Protein AF-A0A4Y9J7E7-F1 (afdb_monomer)

Mean predicted aligned error: 5.14 Å

Organism: NCBI:txid1432788

Radius of gyration: 17.07 Å; Cα contacts (8 Å, |Δi|>4): 107; chains: 1; bounding box: 36×28×49 Å

Structure (mmCIF, N/CA/C/O backbone):
data_AF-A0A4Y9J7E7-F1
#
_entry.id   AF-A0A4Y9J7E7-F1
#
loop_
_atom_site.group_PDB
_atom_site.id
_atom_site.type_symbol
_atom_site.label_atom_id
_atom_site.label_alt_id
_atom_site.label_comp_id
_atom_site.label_asym_id
_atom_site.label_entity_id
_atom_site.label_seq_id
_atom_site.pdbx_PDB_ins_code
_atom_site.Cartn_x
_atom_site.Cartn_y
_atom_site.Cartn_z
_atom_site.occupancy
_atom_site.B_iso_or_equiv
_atom_site.auth_seq_id
_atom_site.auth_comp_id
_atom_site.auth_asym_id
_atom_site.auth_atom_id
_atom_site.pdbx_PDB_model_num
ATOM 1 N N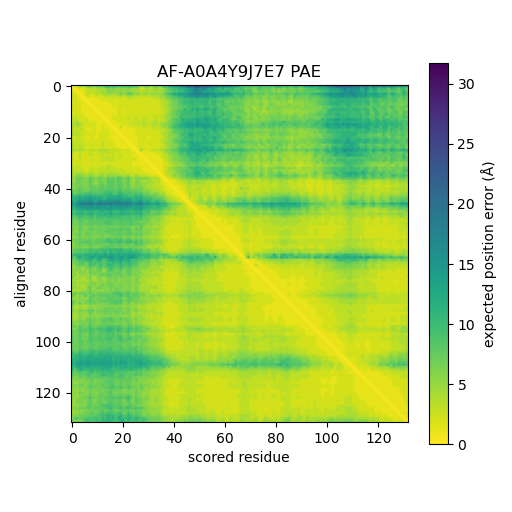 . GLY A 1 1 ? 10.521 -8.644 -10.399 1.00 70.00 1 GLY A N 1
ATOM 2 C CA . GLY A 1 1 ? 10.697 -7.641 -9.328 1.00 70.00 1 GLY A CA 1
ATOM 3 C C . GLY A 1 1 ? 11.284 -6.373 -9.910 1.00 70.00 1 GLY A C 1
ATOM 4 O O . GLY A 1 1 ? 11.766 -6.427 -11.040 1.00 70.00 1 GLY A O 1
ATOM 5 N N . TYR A 1 2 ? 11.230 -5.262 -9.172 1.00 78.94 2 TYR A N 1
ATOM 6 C CA . TYR A 1 2 ? 11.621 -3.935 -9.665 1.00 78.94 2 TYR A CA 1
ATOM 7 C C . TYR A 1 2 ? 12.998 -3.942 -10.349 1.00 78.94 2 TYR A C 1
ATOM 9 O O . TYR A 1 2 ? 13.063 -3.704 -11.552 1.00 78.94 2 TYR A O 1
ATOM 17 N N . ASP A 1 3 ? 14.072 -4.328 -9.655 1.00 79.38 3 ASP A N 1
ATOM 18 C CA . ASP A 1 3 ? 15.449 -4.236 -10.177 1.00 79.38 3 ASP A CA 1
ATOM 19 C C . ASP A 1 3 ? 15.680 -5.053 -11.455 1.00 79.38 3 ASP A C 1
ATOM 21 O O . ASP A 1 3 ? 16.172 -4.517 -12.446 1.00 79.38 3 ASP A O 1
ATOM 25 N N . GLY A 1 4 ? 15.214 -6.305 -11.491 1.00 81.69 4 GLY A N 1
ATOM 26 C CA . GLY A 1 4 ? 15.373 -7.194 -12.651 1.00 81.69 4 GLY A CA 1
ATOM 27 C C . GLY A 1 4 ? 14.501 -6.855 -13.869 1.00 81.69 4 GLY A C 1
ATOM 28 O O . GLY A 1 4 ? 14.633 -7.494 -14.909 1.00 81.69 4 GLY A O 1
ATOM 29 N N . THR A 1 5 ? 13.594 -5.877 -13.768 1.00 85.19 5 THR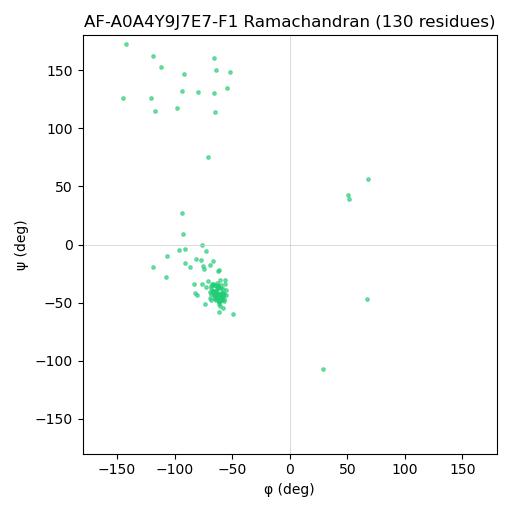 A N 1
ATOM 30 C CA . THR A 1 5 ? 12.704 -5.490 -14.874 1.00 85.19 5 THR A CA 1
ATOM 31 C C . THR A 1 5 ? 13.307 -4.333 -15.669 1.00 85.19 5 THR A C 1
ATOM 33 O O . THR A 1 5 ? 13.725 -3.332 -15.094 1.00 85.19 5 THR A O 1
ATOM 36 N N . THR A 1 6 ? 13.332 -4.419 -17.001 1.00 90.25 6 THR A N 1
ATOM 37 C CA . THR A 1 6 ? 13.789 -3.318 -17.872 1.00 90.25 6 THR A CA 1
ATOM 38 C C . THR A 1 6 ? 12.628 -2.731 -18.669 1.00 90.25 6 THR A C 1
ATOM 40 O O . THR A 1 6 ? 11.679 -3.442 -18.998 1.00 90.25 6 THR A O 1
ATOM 43 N N . LEU A 1 7 ? 12.718 -1.452 -19.057 1.00 90.69 7 LEU A N 1
ATOM 44 C CA . LEU A 1 7 ? 11.709 -0.817 -19.920 1.00 90.69 7 LEU A CA 1
ATOM 45 C C . LEU A 1 7 ? 11.517 -1.568 -21.247 1.00 90.69 7 LEU A C 1
ATOM 47 O O . LEU A 1 7 ? 10.401 -1.644 -21.753 1.00 90.69 7 LEU A O 1
ATOM 51 N N . ARG A 1 8 ? 12.586 -2.169 -21.793 1.00 91.94 8 ARG A N 1
ATOM 52 C CA . ARG A 1 8 ? 12.510 -3.009 -23.000 1.00 91.94 8 ARG A CA 1
ATOM 53 C C . ARG A 1 8 ? 11.709 -4.285 -22.760 1.00 91.94 8 ARG A C 1
ATOM 55 O O . ARG A 1 8 ? 10.890 -4.631 -23.602 1.00 91.94 8 ARG A O 1
ATOM 62 N N . ALA A 1 9 ? 11.917 -4.956 -21.625 1.00 92.69 9 ALA A N 1
ATOM 63 C CA . ALA A 1 9 ? 11.160 -6.155 -21.272 1.00 92.69 9 ALA A CA 1
ATOM 64 C C . ALA A 1 9 ? 9.666 -5.844 -21.082 1.00 92.69 9 ALA A C 1
ATOM 66 O O . ALA A 1 9 ? 8.825 -6.568 -21.609 1.00 92.69 9 ALA A O 1
ATOM 67 N N . VAL A 1 10 ? 9.335 -4.732 -20.410 1.00 91.12 10 VAL A N 1
ATOM 68 C CA . VAL A 1 10 ? 7.941 -4.266 -20.283 1.00 91.12 10 VAL A CA 1
ATOM 69 C C . VAL A 1 10 ? 7.344 -3.968 -21.657 1.00 91.12 10 VAL A C 1
ATOM 71 O O . VAL A 1 10 ? 6.258 -4.449 -21.964 1.00 91.12 10 VAL A O 1
ATOM 74 N N . ALA A 1 11 ? 8.051 -3.209 -22.500 1.00 92.94 11 ALA A N 1
ATOM 75 C CA . ALA A 1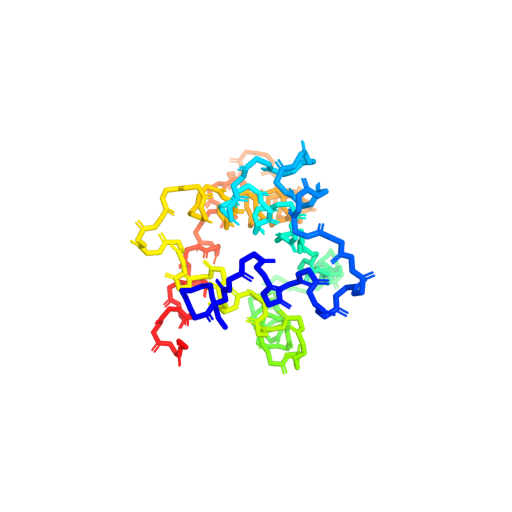 11 ? 7.574 -2.850 -23.832 1.00 92.94 11 ALA A CA 1
ATOM 76 C C . ALA A 1 11 ? 7.324 -4.092 -24.703 1.00 92.94 11 ALA A C 1
ATOM 78 O O . ALA A 1 11 ? 6.271 -4.200 -25.326 1.00 92.94 11 ALA A O 1
ATOM 79 N N . ALA A 1 12 ? 8.239 -5.066 -24.678 1.00 94.62 12 ALA A N 1
ATOM 80 C CA . ALA A 1 12 ? 8.074 -6.336 -25.376 1.00 94.62 12 ALA A CA 1
ATOM 81 C C . ALA A 1 12 ? 6.837 -7.105 -24.881 1.00 94.62 12 ALA A C 1
ATOM 83 O O . ALA A 1 12 ? 6.040 -7.567 -25.695 1.00 94.62 12 ALA A O 1
ATOM 84 N N . HIS A 1 13 ? 6.631 -7.183 -23.562 1.00 92.25 13 HIS A N 1
ATOM 85 C CA . HIS A 1 13 ? 5.464 -7.847 -22.974 1.00 92.25 13 HIS A CA 1
ATOM 86 C C . HIS A 1 13 ? 4.146 -7.145 -23.338 1.00 92.25 13 HIS A C 1
ATOM 88 O O . HIS A 1 13 ? 3.161 -7.796 -23.676 1.00 92.25 13 HIS A O 1
ATOM 94 N N . ALA A 1 14 ? 4.146 -5.811 -23.348 1.00 91.19 14 ALA A N 1
ATOM 95 C CA . ALA A 1 14 ? 3.008 -4.991 -23.753 1.00 91.19 14 ALA A CA 1
ATOM 96 C C . ALA A 1 14 ? 2.807 -4.923 -25.280 1.00 91.19 14 ALA A C 1
ATOM 98 O O . ALA A 1 14 ? 1.880 -4.258 -25.739 1.00 91.19 14 ALA A O 1
ATOM 99 N N . ARG A 1 15 ? 3.666 -5.583 -26.076 1.00 93.62 15 ARG A N 1
ATOM 100 C CA . ARG A 1 15 ? 3.704 -5.487 -27.548 1.00 93.62 15 ARG A CA 1
ATOM 101 C C . ARG A 1 15 ? 3.766 -4.032 -28.039 1.00 93.62 15 ARG A C 1
ATOM 103 O O . ARG A 1 15 ? 3.142 -3.666 -29.032 1.00 93.62 15 ARG A O 1
ATOM 110 N N . ALA A 1 16 ? 4.532 -3.205 -27.331 1.00 94.00 16 ALA A N 1
ATOM 111 C CA . ALA A 1 16 ? 4.701 -1.779 -27.576 1.00 94.00 16 ALA A CA 1
ATOM 112 C C . ALA A 1 16 ? 6.161 -1.426 -27.905 1.00 94.00 16 ALA A C 1
ATOM 114 O O . ALA A 1 16 ? 7.099 -2.164 -27.601 1.00 94.00 16 ALA A O 1
ATOM 115 N N . ASN A 1 17 ? 6.373 -0.247 -28.496 1.00 95.12 17 ASN A N 1
ATOM 116 C CA . ASN A 1 17 ? 7.713 0.300 -28.696 1.00 95.12 17 ASN A CA 1
ATOM 117 C C . ASN A 1 17 ? 8.229 0.930 -27.388 1.00 95.12 17 ASN A C 1
ATOM 119 O O . ASN A 1 17 ? 7.541 1.751 -26.780 1.00 95.12 17 ASN A O 1
ATOM 123 N N . VAL A 1 18 ? 9.461 0.605 -26.978 1.00 94.25 18 VAL A N 1
ATOM 124 C CA . VAL A 1 18 ? 10.093 1.171 -25.770 1.00 94.25 18 VAL A CA 1
ATOM 125 C C . VAL A 1 18 ? 10.149 2.705 -25.784 1.00 94.25 18 VAL A C 1
ATOM 127 O O . VAL A 1 18 ? 10.026 3.330 -24.734 1.00 94.25 18 VAL A O 1
ATOM 130 N N . ALA A 1 19 ? 10.251 3.327 -26.963 1.00 94.81 19 ALA A N 1
ATOM 131 C CA . ALA A 1 19 ? 10.214 4.778 -27.112 1.00 94.81 19 ALA A CA 1
ATOM 132 C C . ALA A 1 19 ? 8.873 5.381 -26.663 1.00 94.81 19 ALA A C 1
ATOM 134 O O . ALA A 1 19 ? 8.859 6.474 -26.105 1.00 94.81 19 ALA A O 1
ATOM 135 N N . LEU A 1 20 ? 7.751 4.669 -26.842 1.00 94.19 20 LEU A N 1
ATOM 136 C CA . LEU A 1 20 ? 6.451 5.109 -26.327 1.00 94.19 20 LEU A CA 1
ATOM 137 C C . LEU A 1 20 ? 6.416 5.036 -24.801 1.00 94.19 20 LEU A C 1
ATOM 139 O O . LEU A 1 20 ? 5.950 5.9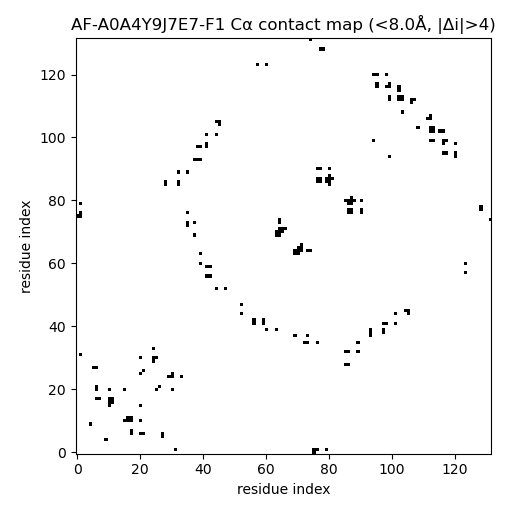73 -24.161 1.00 94.19 20 LEU A O 1
ATOM 143 N N . VAL A 1 21 ? 6.975 3.977 -24.212 1.00 91.81 21 VAL A N 1
ATOM 144 C CA . VAL A 1 21 ? 7.066 3.845 -22.751 1.00 91.81 21 VAL A CA 1
ATOM 145 C C . VAL A 1 21 ? 7.883 4.998 -22.158 1.00 91.81 21 VAL A C 1
ATOM 147 O O . VAL A 1 21 ? 7.432 5.653 -21.224 1.00 91.81 21 VAL A O 1
ATOM 150 N N . ILE A 1 22 ? 9.036 5.323 -22.749 1.00 92.25 22 ILE A N 1
ATOM 151 C CA . ILE A 1 22 ? 9.857 6.472 -22.328 1.00 92.25 22 ILE A CA 1
ATOM 152 C C . ILE A 1 22 ? 9.111 7.795 -22.550 1.00 92.25 22 ILE A C 1
ATOM 154 O O . ILE A 1 22 ? 9.162 8.682 -21.702 1.00 92.25 22 ILE A O 1
ATOM 158 N N . ARG A 1 23 ? 8.379 7.945 -23.660 1.00 92.50 23 ARG A N 1
ATOM 159 C CA . ARG A 1 23 ? 7.603 9.160 -23.945 1.00 92.50 23 ARG A CA 1
ATOM 160 C C . ARG A 1 23 ? 6.519 9.420 -22.895 1.00 92.50 23 ARG A C 1
ATOM 162 O O . ARG A 1 23 ? 6.378 10.567 -22.477 1.00 92.50 23 ARG A O 1
ATOM 169 N N . TYR A 1 24 ? 5.767 8.394 -22.494 1.00 91.44 24 TYR A N 1
ATOM 170 C CA . TYR A 1 24 ? 4.650 8.537 -21.551 1.00 91.44 24 TYR A CA 1
ATOM 171 C C . TYR A 1 24 ? 5.096 8.559 -20.090 1.00 91.44 24 TYR A C 1
ATOM 173 O O . TYR A 1 24 ? 4.600 9.375 -19.321 1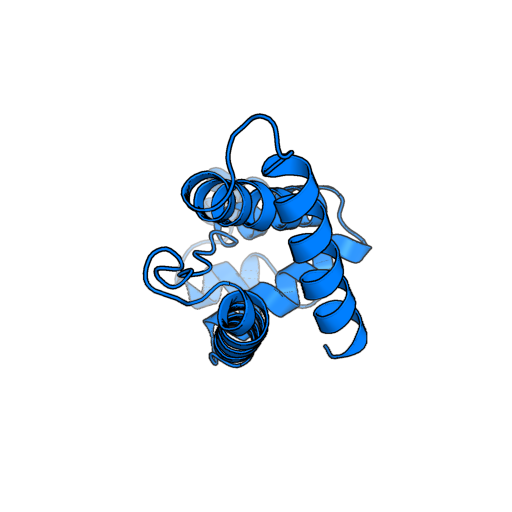.00 91.44 24 TYR A O 1
ATOM 181 N N . TYR A 1 25 ? 6.048 7.705 -19.717 1.00 89.25 25 TYR A N 1
ATOM 182 C CA . TYR A 1 25 ? 6.418 7.507 -18.316 1.00 89.25 25 TYR A CA 1
ATOM 183 C C . TYR A 1 25 ? 7.763 8.122 -17.941 1.00 89.25 25 TYR A C 1
ATOM 185 O O . TYR A 1 25 ? 8.055 8.220 -16.761 1.00 89.25 25 TYR A O 1
ATOM 193 N N . ARG A 1 26 ? 8.571 8.587 -18.904 1.00 88.19 26 ARG A N 1
ATOM 194 C CA . ARG A 1 26 ? 9.897 9.221 -18.722 1.00 88.19 26 ARG A CA 1
ATOM 195 C C . ARG A 1 26 ? 10.995 8.300 -18.184 1.00 88.19 26 ARG A C 1
ATOM 197 O O . ARG A 1 26 ? 12.079 8.288 -18.759 1.00 88.19 26 ARG A O 1
ATOM 204 N N . SER A 1 27 ? 10.729 7.520 -17.139 1.00 86.81 27 SER A N 1
ATOM 205 C CA . SER A 1 27 ? 11.689 6.609 -16.511 1.00 86.81 27 SER A CA 1
ATOM 206 C C . SER A 1 27 ? 11.043 5.293 -16.054 1.00 86.81 27 SER A C 1
ATOM 208 O O . SER A 1 27 ? 9.823 5.117 -16.112 1.00 86.81 27 SER A O 1
ATOM 210 N N . LYS A 1 28 ? 11.873 4.340 -15.613 1.00 85.75 28 LYS A N 1
ATOM 211 C CA . LYS A 1 28 ? 11.416 3.062 -15.044 1.00 85.75 28 LYS A CA 1
ATOM 212 C C . LYS A 1 28 ? 10.723 3.269 -13.699 1.00 85.75 28 LYS A C 1
ATOM 214 O O . LYS A 1 28 ? 9.727 2.605 -13.433 1.00 85.75 28 LYS A O 1
ATOM 219 N N . GLU A 1 29 ? 11.226 4.199 -12.899 1.00 83.00 29 GLU A N 1
ATOM 220 C CA . GLU A 1 29 ? 10.691 4.604 -11.599 1.00 83.00 29 GLU A CA 1
ATOM 221 C C . GLU A 1 29 ? 9.269 5.139 -11.773 1.00 83.00 29 GLU A C 1
ATOM 223 O O . GLU A 1 29 ? 8.334 4.642 -11.153 1.00 83.00 29 GLU A O 1
ATOM 228 N N . ALA A 1 30 ? 9.082 6.099 -12.681 1.00 82.75 30 ALA A N 1
ATOM 229 C CA . ALA A 1 30 ? 7.785 6.717 -12.929 1.00 82.75 30 ALA A CA 1
ATOM 230 C C . ALA A 1 30 ? 6.782 5.748 -13.579 1.00 82.75 30 ALA A C 1
ATOM 232 O O . ALA A 1 30 ? 5.604 5.755 -13.221 1.00 82.75 30 ALA A O 1
ATOM 233 N N . LEU A 1 31 ? 7.238 4.847 -14.459 1.00 87.50 31 LEU A N 1
ATOM 234 C CA . LEU A 1 31 ? 6.410 3.735 -14.936 1.00 87.50 31 LEU A CA 1
ATOM 235 C C . LEU A 1 31 ? 5.984 2.823 -13.781 1.00 87.50 31 LEU A C 1
ATOM 237 O O . LEU A 1 31 ? 4.821 2.441 -13.690 1.00 87.50 31 LEU A O 1
ATOM 241 N N . PHE A 1 32 ? 6.923 2.448 -12.915 1.00 83.69 32 PHE A N 1
ATOM 242 C CA . PHE A 1 32 ? 6.649 1.570 -11.788 1.00 83.69 32 PHE A CA 1
ATOM 243 C C . PHE A 1 32 ? 5.664 2.203 -10.812 1.00 83.69 32 PHE A C 1
ATOM 245 O O . PHE A 1 32 ? 4.734 1.528 -10.389 1.00 83.69 32 PHE A O 1
ATOM 252 N N . LEU A 1 33 ? 5.816 3.491 -10.505 1.00 80.12 33 LEU A N 1
ATOM 253 C CA . LEU A 1 33 ? 4.870 4.243 -9.686 1.00 80.12 33 LEU A CA 1
ATOM 254 C C . LEU A 1 33 ? 3.465 4.239 -10.288 1.00 80.12 33 LEU A C 1
ATOM 256 O O . LEU A 1 33 ? 2.512 3.923 -9.578 1.00 80.12 33 LEU A O 1
ATOM 260 N N . ALA A 1 34 ? 3.352 4.529 -11.588 1.00 81.31 34 ALA A N 1
ATOM 261 C CA . ALA A 1 34 ? 2.080 4.514 -12.304 1.00 81.31 34 ALA A CA 1
ATOM 262 C C . ALA A 1 34 ? 1.442 3.116 -12.326 1.00 81.31 34 ALA A C 1
ATOM 264 O O . ALA A 1 34 ? 0.228 2.982 -12.243 1.00 81.31 34 ALA A O 1
ATOM 265 N N . ALA A 1 35 ? 2.259 2.064 -12.394 1.00 82.00 35 ALA A N 1
ATOM 266 C CA 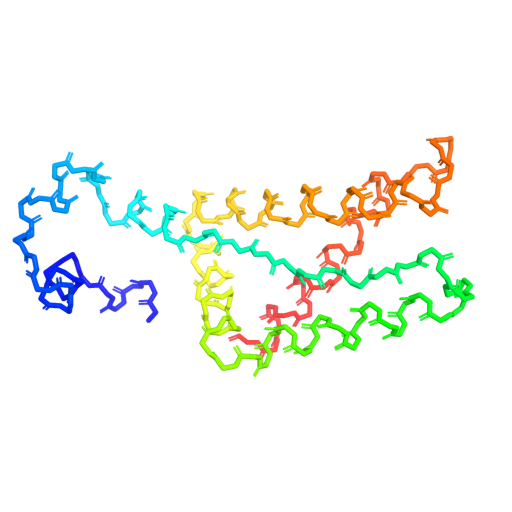. ALA A 1 35 ? 1.796 0.682 -12.326 1.00 82.00 35 ALA A CA 1
ATOM 267 C C . ALA A 1 35 ? 1.540 0.191 -10.889 1.00 82.00 35 ALA A C 1
ATOM 269 O O . ALA A 1 35 ? 0.951 -0.870 -10.710 1.00 82.00 35 ALA A O 1
ATOM 270 N N . SER A 1 36 ? 1.981 0.928 -9.864 1.00 78.88 36 SER A N 1
ATOM 271 C CA . SER A 1 36 ? 1.892 0.541 -8.448 1.00 78.88 36 SER A CA 1
ATOM 272 C C . SER A 1 36 ? 0.635 1.078 -7.766 1.00 78.88 36 SER A C 1
ATOM 274 O O . SER A 1 36 ? 0.625 1.307 -6.556 1.00 78.88 36 SER A O 1
ATOM 276 N N . GLU A 1 37 ? -0.433 1.307 -8.527 1.00 79.31 37 GLU A N 1
ATOM 277 C CA . GLU A 1 37 ? -1.759 1.461 -7.942 1.00 79.31 37 GLU A CA 1
ATOM 278 C C . GLU A 1 37 ? -2.211 0.152 -7.308 1.00 79.31 37 GLU A C 1
ATOM 280 O O . GLU A 1 37 ? -2.073 -0.923 -7.890 1.00 79.31 37 GLU A O 1
ATOM 285 N N . PHE A 1 38 ? -2.671 0.251 -6.062 1.00 87.19 38 PHE A N 1
ATOM 286 C CA . PHE A 1 38 ? -3.055 -0.904 -5.277 1.00 87.19 38 PHE A CA 1
ATOM 287 C C . PHE A 1 38 ? -4.239 -0.559 -4.389 1.00 87.19 38 PHE A C 1
ATOM 289 O O . PHE A 1 38 ? -4.178 0.400 -3.618 1.00 87.19 38 PHE A O 1
ATOM 296 N N . ASP A 1 39 ? -5.289 -1.360 -4.490 1.00 89.44 39 ASP A N 1
ATOM 297 C CA . ASP A 1 39 ? -6.431 -1.332 -3.588 1.00 89.44 39 ASP A CA 1
ATOM 298 C C . ASP A 1 39 ? -6.246 -2.436 -2.537 1.00 89.44 39 ASP A C 1
ATOM 300 O O . ASP A 1 39 ? -6.172 -3.622 -2.865 1.00 89.44 39 ASP A O 1
ATOM 304 N N . LEU A 1 40 ? -6.144 -2.044 -1.266 1.00 89.44 40 LEU A N 1
ATOM 305 C CA . LEU A 1 40 ? -6.069 -2.959 -0.129 1.00 89.44 40 LEU A CA 1
ATOM 306 C C . LEU A 1 40 ? -7.376 -3.732 0.049 1.00 89.44 40 LEU A C 1
ATOM 308 O O . LEU A 1 40 ? -7.371 -4.723 0.778 1.00 89.44 40 LEU A O 1
ATOM 312 N N . ARG A 1 41 ? -8.474 -3.308 -0.597 1.00 90.69 41 ARG A N 1
ATOM 313 C CA . ARG A 1 41 ? -9.801 -3.935 -0.533 1.00 90.69 41 ARG A CA 1
ATOM 314 C C . ARG A 1 41 ? -10.226 -4.163 0.914 1.00 90.69 41 ARG A C 1
ATOM 316 O O . ARG A 1 41 ? -10.653 -5.260 1.259 1.00 90.69 41 ARG A O 1
ATOM 323 N N . LEU A 1 42 ? -9.990 -3.168 1.777 1.00 89.75 42 LEU A N 1
ATOM 324 C CA . LEU A 1 42 ? -10.224 -3.301 3.214 1.00 89.75 42 LEU A CA 1
ATOM 325 C C . LEU A 1 42 ? -11.670 -3.761 3.460 1.00 89.75 42 LEU A C 1
ATOM 327 O O . LEU A 1 42 ? -12.584 -3.224 2.830 1.00 89.75 42 LEU A O 1
ATOM 331 N N . PRO A 1 43 ? -11.885 -4.752 4.342 1.00 87.06 43 PRO A N 1
ATOM 332 C CA . PRO A 1 43 ? -13.223 -5.227 4.642 1.00 87.06 43 PRO A CA 1
ATOM 333 C C . PRO A 1 43 ? -14.012 -4.123 5.344 1.00 87.06 43 PRO A C 1
ATOM 335 O O . PRO A 1 43 ? -13.430 -3.212 5.938 1.00 87.06 43 PRO A O 1
ATOM 338 N N . ASP A 1 44 ? -15.338 -4.229 5.328 1.00 84.25 44 ASP A N 1
ATOM 339 C CA . ASP A 1 44 ? -16.155 -3.389 6.195 1.00 84.25 44 ASP A CA 1
ATOM 340 C C . ASP A 1 44 ? -15.873 -3.746 7.661 1.00 84.25 44 ASP A C 1
ATOM 342 O O . ASP A 1 44 ? -16.130 -4.861 8.124 1.00 84.25 44 ASP A O 1
ATOM 346 N N . LEU A 1 45 ? -15.294 -2.788 8.377 1.00 81.62 45 LEU A N 1
ATOM 347 C CA . LEU A 1 45 ? -14.925 -2.928 9.776 1.00 81.62 45 LEU A CA 1
ATOM 348 C C . LEU A 1 45 ? -16.054 -2.479 10.717 1.00 81.62 45 LEU A C 1
ATOM 350 O O . LEU A 1 45 ? -16.017 -2.820 11.896 1.00 81.62 45 LEU A O 1
ATOM 354 N N . GLY A 1 46 ? -17.058 -1.742 10.226 1.00 82.00 46 GLY A N 1
ATOM 355 C CA . GLY A 1 46 ? -18.099 -1.127 11.059 1.00 82.00 46 GLY A CA 1
ATOM 356 C C . GLY A 1 46 ? -19.071 -2.123 11.695 1.00 82.00 46 GLY A C 1
ATOM 357 O O . GLY A 1 46 ? -19.755 -1.792 12.659 1.00 82.00 46 GLY A O 1
ATOM 358 N N . THR A 1 47 ? -19.118 -3.352 11.181 1.00 79.69 47 THR A N 1
ATOM 359 C CA . THR A 1 47 ? -20.014 -4.421 11.654 1.00 79.69 47 THR A CA 1
ATOM 360 C C . THR A 1 47 ? -19.361 -5.382 12.650 1.00 79.69 47 THR A C 1
ATOM 362 O O . THR A 1 47 ? -20.032 -6.273 13.170 1.00 79.69 47 THR A O 1
ATOM 365 N N . ALA A 1 48 ? -18.059 -5.241 12.913 1.00 82.81 48 ALA A N 1
ATOM 366 C CA . ALA A 1 48 ? -17.313 -6.139 13.788 1.00 82.81 48 ALA A CA 1
ATOM 367 C C . ALA A 1 48 ? -17.297 -5.648 15.244 1.00 82.81 48 ALA A C 1
ATOM 369 O O . ALA A 1 48 ? -17.219 -4.447 15.511 1.00 82.81 48 ALA A O 1
ATOM 370 N N . ALA A 1 49 ? -17.292 -6.586 16.195 1.00 87.94 49 ALA A N 1
ATOM 371 C CA . ALA A 1 49 ? -16.998 -6.268 17.588 1.00 87.94 49 ALA A CA 1
ATOM 372 C C . ALA A 1 49 ? -15.548 -5.764 17.733 1.00 87.94 49 ALA A C 1
ATOM 374 O O . ALA A 1 49 ? -14.660 -6.132 16.959 1.00 87.94 49 ALA A O 1
ATOM 375 N N . ARG A 1 50 ? -15.293 -4.895 18.722 1.00 86.38 50 ARG A N 1
ATOM 376 C CA . ARG A 1 50 ? -14.002 -4.191 18.865 1.00 86.38 50 ARG A CA 1
ATOM 377 C C . ARG A 1 50 ? -12.812 -5.143 19.031 1.00 86.38 50 ARG A C 1
ATOM 379 O O . ARG A 1 50 ? -11.720 -4.843 18.556 1.00 86.38 50 ARG A O 1
ATOM 386 N N . ASP A 1 51 ? -13.023 -6.265 19.702 1.00 89.75 51 ASP A N 1
ATOM 387 C CA . ASP A 1 51 ? -12.056 -7.339 19.933 1.00 89.75 51 ASP A CA 1
ATOM 388 C C . ASP A 1 51 ? -11.797 -8.210 18.690 1.00 89.75 51 ASP A C 1
ATOM 390 O O . ASP A 1 51 ? -10.723 -8.799 18.567 1.00 89.75 51 ASP A O 1
ATOM 394 N N . GLU A 1 52 ? -12.708 -8.220 17.715 1.00 90.75 52 GLU A N 1
ATOM 395 C CA . GLU A 1 52 ? -12.536 -8.932 16.442 1.00 90.75 52 GLU A CA 1
ATOM 396 C C . GLU A 1 52 ? -11.793 -8.117 15.373 1.00 90.75 52 GLU A C 1
ATOM 398 O O . GLU A 1 52 ? -11.268 -8.690 14.414 1.00 90.75 52 GLU A O 1
ATOM 403 N N . LEU A 1 53 ? -11.725 -6.788 15.516 1.00 90.50 53 LEU A N 1
ATOM 404 C CA . LEU A 1 53 ? -11.149 -5.892 14.504 1.00 90.50 53 LEU A CA 1
ATOM 405 C C . LEU A 1 53 ? -9.695 -6.234 14.162 1.00 90.50 53 LEU A C 1
ATOM 407 O O . LEU A 1 53 ? -9.336 -6.308 12.988 1.00 90.50 53 LEU A O 1
ATOM 411 N N . GLY A 1 54 ? -8.863 -6.454 15.183 1.00 90.19 54 GLY A N 1
ATOM 412 C CA . GLY A 1 54 ? -7.446 -6.781 15.010 1.00 90.19 54 GLY A CA 1
ATOM 413 C C . GLY A 1 54 ? -7.241 -8.086 14.231 1.00 90.19 54 GLY A C 1
ATOM 414 O O . GLY A 1 54 ? -6.621 -8.053 13.165 1.00 90.19 54 GLY A O 1
ATOM 415 N N . PRO A 1 55 ? -7.787 -9.222 14.710 1.00 92.12 55 PRO A N 1
ATOM 416 C CA . PRO A 1 55 ? -7.720 -10.498 14.000 1.00 92.12 55 PRO A CA 1
ATOM 417 C C . PRO A 1 55 ? -8.273 -10.442 12.570 1.00 92.12 55 PRO A C 1
ATOM 419 O O . PRO A 1 55 ? -7.629 -10.959 11.657 1.00 92.12 55 PRO A O 1
ATOM 422 N N . ARG A 1 56 ? -9.417 -9.777 12.342 1.00 92.44 56 ARG A N 1
ATOM 423 C CA . ARG A 1 56 ? -9.999 -9.627 10.995 1.00 92.44 56 ARG A CA 1
ATOM 424 C C . ARG A 1 56 ? -9.082 -8.851 10.058 1.00 92.44 56 ARG A C 1
ATOM 426 O O . ARG A 1 56 ? -8.852 -9.284 8.930 1.00 92.44 56 ARG A O 1
ATOM 433 N N . LEU A 1 57 ? -8.536 -7.728 10.522 1.00 91.00 57 LEU A N 1
ATOM 434 C CA . LEU A 1 57 ? -7.647 -6.901 9.714 1.00 91.00 57 LEU A CA 1
ATOM 435 C C . LEU A 1 57 ? -6.335 -7.628 9.389 1.00 91.00 57 LEU A C 1
ATOM 437 O O . LEU A 1 57 ? -5.862 -7.557 8.256 1.00 91.00 57 LEU A O 1
ATOM 441 N N . ALA A 1 58 ? -5.777 -8.366 10.352 1.00 91.50 58 ALA A N 1
ATOM 442 C CA . ALA A 1 58 ? -4.582 -9.177 10.143 1.00 91.50 58 ALA A CA 1
ATOM 443 C C . ALA A 1 58 ? -4.828 -10.320 9.144 1.00 91.50 58 ALA A C 1
ATOM 445 O O . ALA A 1 58 ? -4.042 -10.504 8.216 1.00 91.50 58 ALA A O 1
ATOM 446 N N . ALA A 1 59 ? -5.935 -11.056 9.283 1.00 92.06 59 ALA A N 1
ATOM 447 C CA . ALA A 1 59 ? -6.298 -12.123 8.351 1.00 92.06 59 ALA A CA 1
ATOM 448 C C . ALA A 1 59 ? -6.498 -11.589 6.923 1.00 92.06 59 ALA A C 1
ATOM 450 O O . ALA A 1 59 ? -5.971 -12.159 5.967 1.00 92.06 59 ALA A O 1
ATOM 451 N N . HIS A 1 60 ? -7.196 -10.457 6.783 1.00 92.50 60 HIS A N 1
ATOM 452 C CA . HIS A 1 60 ? -7.383 -9.789 5.495 1.00 92.50 60 HIS A CA 1
ATOM 453 C C . HIS A 1 60 ? -6.054 -9.369 4.866 1.00 92.50 60 HIS A C 1
ATOM 455 O O . HIS A 1 60 ? -5.806 -9.608 3.687 1.00 92.50 60 HIS A O 1
ATOM 461 N N . PHE A 1 61 ? -5.166 -8.783 5.662 1.00 90.81 61 PHE A N 1
ATOM 462 C CA . PHE A 1 61 ? -3.838 -8.393 5.209 1.00 90.81 61 PHE A CA 1
ATOM 463 C C . PHE A 1 61 ? -3.031 -9.568 4.665 1.00 90.81 61 PHE A C 1
ATOM 465 O O . PHE A 1 61 ? -2.430 -9.450 3.597 1.00 90.81 61 PHE A O 1
ATOM 472 N N . PHE A 1 62 ? -3.047 -10.709 5.357 1.00 89.75 62 PHE A N 1
ATOM 473 C CA . PHE A 1 62 ? -2.386 -11.915 4.864 1.00 89.75 62 PHE A CA 1
ATOM 474 C C . PHE A 1 62 ? -2.991 -12.401 3.558 1.00 89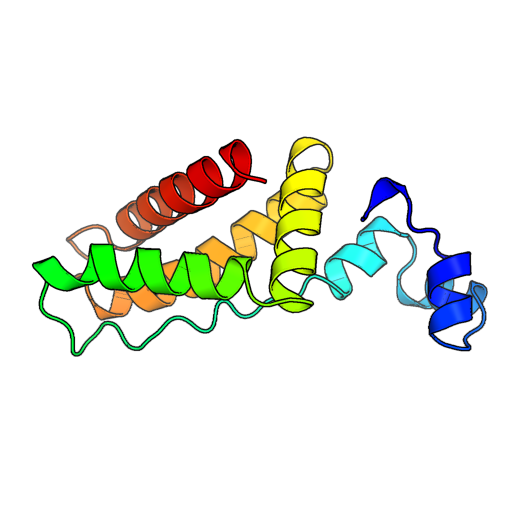.75 62 PHE A C 1
ATOM 476 O O . PHE A 1 62 ? -2.242 -12.666 2.621 1.00 89.75 62 PHE A O 1
ATOM 483 N N . ALA A 1 63 ? -4.320 -12.416 3.452 1.00 91.81 63 ALA A N 1
ATOM 484 C CA . ALA A 1 63 ? -4.993 -12.787 2.215 1.00 91.81 63 ALA A CA 1
ATOM 485 C C . ALA A 1 63 ? -4.579 -11.880 1.043 1.00 91.81 63 ALA A C 1
ATOM 487 O O . ALA A 1 63 ? -4.287 -12.374 -0.041 1.00 91.81 63 ALA A O 1
ATOM 488 N N . VAL A 1 64 ? -4.475 -10.564 1.260 1.00 90.62 64 VAL A N 1
ATOM 489 C CA . VAL A 1 64 ? -4.011 -9.608 0.240 1.00 90.62 64 VAL A CA 1
ATOM 490 C C . VAL A 1 64 ? -2.556 -9.864 -0.166 1.00 90.62 64 VAL A C 1
ATOM 492 O O . VAL A 1 64 ? -2.228 -9.797 -1.350 1.00 90.62 64 VAL A O 1
ATOM 495 N N . TRP A 1 65 ? -1.677 -10.168 0.791 1.00 89.38 65 TRP A N 1
ATOM 496 C CA . TRP A 1 65 ? -0.263 -10.450 0.516 1.00 89.38 65 TRP A CA 1
ATOM 497 C C . TRP A 1 65 ? -0.032 -11.787 -0.189 1.00 89.38 65 TRP A C 1
ATOM 499 O O . TRP A 1 65 ? 0.917 -11.921 -0.963 1.00 89.38 65 TRP A O 1
ATOM 509 N N . GLU A 1 66 ? -0.887 -12.769 0.075 1.00 88.12 66 GLU A N 1
ATOM 510 C CA . GLU A 1 66 ? -0.816 -14.112 -0.503 1.00 88.12 66 GLU A CA 1
ATOM 511 C C . GLU A 1 66 ? -1.635 -14.237 -1.804 1.00 88.12 66 GLU A C 1
ATOM 513 O O . GLU A 1 66 ? -1.549 -15.257 -2.491 1.00 88.12 66 GLU A O 1
ATOM 518 N N . ASP A 1 67 ? -2.353 -13.178 -2.209 1.00 85.75 67 ASP A N 1
ATOM 519 C CA . ASP A 1 67 ? -3.127 -13.097 -3.455 1.00 85.75 67 ASP A CA 1
ATOM 520 C C . ASP A 1 67 ? -2.222 -13.008 -4.694 1.00 85.75 67 ASP A C 1
ATOM 522 O O . ASP A 1 67 ? -2.035 -11.947 -5.295 1.00 85.75 67 ASP A O 1
ATOM 526 N N . GLY A 1 68 ? -1.623 -14.144 -5.060 1.00 83.94 68 GLY A N 1
ATOM 527 C CA . GLY A 1 68 ? -0.953 -14.420 -6.328 1.00 83.94 68 GLY A CA 1
ATOM 528 C C . GLY A 1 68 ? -0.335 -13.187 -7.017 1.00 83.94 68 GLY A C 1
ATOM 529 O O . GLY A 1 68 ? 0.729 -12.728 -6.595 1.00 83.94 68 GLY A O 1
ATOM 530 N N . PRO A 1 69 ? -0.914 -12.673 -8.123 1.00 80.69 69 PRO A N 1
ATOM 531 C CA . PRO A 1 69 ? -0.377 -11.506 -8.828 1.00 80.69 69 PRO A CA 1
ATOM 532 C C . PRO A 1 69 ? -0.351 -10.207 -8.008 1.00 80.69 69 PRO A C 1
ATOM 534 O O . PRO A 1 69 ? 0.660 -9.504 -8.048 1.00 80.69 69 PRO A O 1
ATOM 537 N N . ALA A 1 70 ? -1.420 -9.899 -7.269 1.00 81.06 70 ALA A N 1
ATOM 538 C CA . ALA A 1 70 ? -1.561 -8.655 -6.512 1.00 81.06 70 ALA A CA 1
ATOM 539 C C . ALA A 1 70 ? -0.580 -8.610 -5.327 1.00 81.06 70 ALA A C 1
ATOM 541 O O . ALA A 1 70 ? 0.191 -7.660 -5.181 1.00 81.06 70 ALA A O 1
ATOM 542 N N . GLY A 1 71 ? -0.507 -9.689 -4.549 1.00 86.88 71 GLY A N 1
ATOM 543 C CA . GLY A 1 71 ? 0.448 -9.834 -3.454 1.00 86.88 71 GLY A CA 1
ATOM 544 C C . GLY A 1 71 ? 1.899 -9.694 -3.920 1.00 86.88 71 GLY A C 1
ATOM 545 O O . GLY A 1 71 ? 2.687 -8.956 -3.324 1.00 86.88 71 GLY A O 1
ATOM 546 N N . ARG A 1 72 ? 2.256 -10.297 -5.066 1.00 86.88 72 ARG A N 1
ATOM 547 C CA . ARG A 1 72 ? 3.600 -10.141 -5.661 1.00 86.88 72 ARG A CA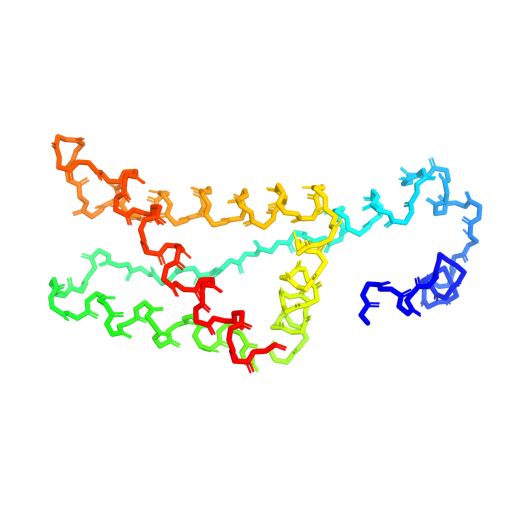 1
ATOM 548 C C . ARG A 1 72 ? 3.932 -8.695 -6.027 1.00 86.88 72 ARG A C 1
ATOM 550 O O . ARG A 1 72 ? 5.087 -8.291 -5.877 1.00 86.88 72 ARG A O 1
ATOM 557 N N . GLN A 1 73 ? 2.961 -7.924 -6.513 1.00 85.88 73 GLN A N 1
ATOM 558 C CA . GLN A 1 73 ? 3.151 -6.502 -6.805 1.00 85.88 73 GLN A CA 1
ATOM 559 C C . GLN A 1 73 ? 3.446 -5.723 -5.520 1.00 85.88 73 GLN A C 1
ATOM 561 O O . GLN A 1 73 ? 4.413 -4.960 -5.476 1.00 85.88 73 GLN A O 1
ATOM 566 N N . LEU A 1 74 ? 2.676 -5.974 -4.462 1.00 88.81 74 LEU A N 1
ATOM 567 C CA . LEU A 1 74 ? 2.825 -5.291 -3.182 1.00 88.81 74 LEU A CA 1
ATOM 568 C C . LEU A 1 74 ? 4.150 -5.633 -2.485 1.00 88.81 74 LEU A C 1
ATOM 570 O O . LEU A 1 74 ? 4.842 -4.735 -2.009 1.00 88.81 74 LEU A O 1
ATOM 574 N N . VAL A 1 75 ? 4.576 -6.901 -2.527 1.00 89.44 75 VAL A N 1
ATOM 575 C CA . VAL A 1 75 ? 5.910 -7.332 -2.067 1.00 89.44 75 VAL A CA 1
ATOM 576 C C . VAL A 1 75 ? 7.017 -6.659 -2.880 1.00 89.44 75 VAL A C 1
ATOM 578 O O . VAL A 1 75 ? 8.012 -6.193 -2.325 1.00 89.44 75 VAL A O 1
ATOM 581 N N . SER A 1 76 ? 6.858 -6.561 -4.204 1.00 88.38 76 SER A N 1
ATOM 582 C CA . SER A 1 76 ? 7.859 -5.896 -5.041 1.00 88.38 76 SER A CA 1
ATOM 583 C C . SER A 1 76 ? 7.956 -4.394 -4.744 1.00 88.38 76 SER A C 1
ATOM 585 O O . SER A 1 76 ? 9.059 -3.851 -4.803 1.00 88.38 76 SER A O 1
ATOM 587 N N . LEU A 1 77 ? 6.841 -3.737 -4.410 1.00 90.19 77 LEU A N 1
ATOM 588 C CA . LEU A 1 77 ? 6.816 -2.346 -3.950 1.00 90.19 77 LEU A CA 1
ATOM 589 C C . LEU A 1 77 ? 7.454 -2.188 -2.569 1.00 90.19 77 LEU A C 1
ATOM 591 O O . LEU A 1 77 ? 8.251 -1.271 -2.382 1.00 90.19 77 LEU A O 1
ATOM 595 N N . LEU A 1 78 ? 7.175 -3.101 -1.635 1.00 91.06 78 LEU A N 1
ATOM 596 C CA . LEU A 1 78 ? 7.765 -3.095 -0.295 1.00 91.06 78 LEU A CA 1
ATOM 597 C C . LEU A 1 78 ? 9.294 -3.179 -0.349 1.00 91.06 78 LEU A C 1
ATOM 599 O O . LEU A 1 78 ? 9.982 -2.399 0.304 1.00 91.06 78 LEU A O 1
ATOM 603 N N . ARG A 1 79 ? 9.836 -4.076 -1.181 1.00 89.38 79 ARG A N 1
ATOM 604 C CA . ARG A 1 79 ? 11.289 -4.202 -1.365 1.00 89.38 79 ARG A CA 1
ATOM 605 C C . ARG A 1 79 ? 11.895 -2.961 -2.019 1.00 89.38 79 ARG A C 1
ATOM 607 O O . ARG A 1 79 ? 12.936 -2.488 -1.574 1.00 89.38 79 ARG A O 1
ATOM 614 N N . ALA A 1 80 ? 11.235 -2.396 -3.032 1.00 89.25 80 ALA A N 1
ATOM 615 C CA . ALA A 1 80 ? 11.699 -1.166 -3.675 1.00 89.25 80 ALA A CA 1
ATOM 616 C C . ALA A 1 80 ? 11.702 0.030 -2.706 1.00 89.25 80 ALA A C 1
ATOM 618 O O . ALA A 1 80 ? 12.619 0.846 -2.751 1.00 89.25 80 ALA A O 1
ATOM 619 N N . ALA A 1 81 ? 10.730 0.109 -1.790 1.00 91.12 81 ALA A N 1
ATOM 620 C CA . ALA A 1 81 ? 10.632 1.166 -0.781 1.00 91.12 81 ALA A CA 1
ATOM 621 C C . ALA A 1 81 ? 11.830 1.222 0.188 1.00 91.12 81 ALA A C 1
ATOM 623 O O . ALA A 1 81 ? 12.097 2.272 0.776 1.00 91.12 81 ALA A O 1
ATOM 624 N N . ALA A 1 82 ? 12.581 0.128 0.346 1.00 90.25 82 ALA A N 1
ATOM 625 C CA . ALA A 1 82 ? 13.782 0.120 1.179 1.00 90.25 82 ALA A CA 1
ATOM 626 C C . ALA A 1 82 ? 14.907 0.995 0.597 1.00 90.25 82 ALA A C 1
ATOM 628 O O . ALA A 1 82 ? 15.656 1.622 1.344 1.00 90.25 82 ALA A O 1
ATOM 629 N N . THR A 1 83 ? 15.008 1.069 -0.732 1.00 89.06 83 THR A N 1
ATOM 630 C CA . THR A 1 83 ? 16.135 1.697 -1.441 1.00 89.06 83 THR A CA 1
ATOM 631 C C . THR A 1 83 ? 15.730 2.890 -2.306 1.00 89.06 83 THR A C 1
ATOM 633 O O . THR A 1 83 ? 16.571 3.734 -2.599 1.00 89.06 83 THR A O 1
ATOM 636 N N . HIS A 1 84 ? 14.449 3.014 -2.663 1.00 86.12 84 HIS A N 1
ATOM 637 C CA . HIS A 1 84 ? 13.937 4.055 -3.555 1.00 86.12 84 HIS A CA 1
ATOM 638 C C . HIS A 1 84 ? 12.926 4.956 -2.819 1.00 86.12 84 HIS A C 1
ATOM 640 O O . HIS A 1 84 ? 11.846 4.483 -2.443 1.00 86.12 84 HIS A O 1
ATOM 646 N N . PRO A 1 85 ? 13.229 6.257 -2.624 1.00 88.69 85 PRO A N 1
ATOM 647 C CA . PRO A 1 85 ? 12.346 7.194 -1.922 1.00 88.69 85 PRO A CA 1
ATOM 648 C C . PRO A 1 85 ? 10.938 7.285 -2.514 1.00 88.69 85 PRO A C 1
ATOM 650 O O . PRO A 1 85 ? 9.963 7.316 -1.768 1.00 88.69 85 PRO A O 1
ATOM 653 N N . ASP A 1 86 ? 10.829 7.246 -3.837 1.00 85.50 86 ASP A N 1
ATOM 654 C CA . ASP A 1 86 ? 9.553 7.322 -4.546 1.00 85.50 86 ASP A CA 1
ATOM 655 C C . ASP A 1 86 ? 8.665 6.100 -4.279 1.00 85.50 86 ASP A C 1
ATOM 657 O O . ASP A 1 86 ? 7.477 6.229 -3.981 1.00 85.50 86 ASP A O 1
ATOM 661 N N . ALA A 1 87 ? 9.247 4.896 -4.304 1.00 89.19 87 ALA A N 1
ATOM 662 C CA . ALA A 1 87 ? 8.537 3.665 -3.960 1.00 89.19 87 ALA A CA 1
ATOM 663 C C . ALA A 1 87 ? 8.078 3.672 -2.493 1.00 89.19 87 ALA A C 1
ATOM 665 O O . ALA A 1 87 ? 6.973 3.223 -2.183 1.00 89.19 87 ALA A O 1
ATOM 666 N N . ARG A 1 88 ? 8.895 4.233 -1.592 1.00 91.62 88 ARG A N 1
ATOM 667 C CA . ARG A 1 88 ? 8.535 4.425 -0.182 1.00 91.62 88 ARG A CA 1
ATOM 668 C C . ARG A 1 88 ? 7.364 5.381 -0.016 1.00 91.62 88 ARG A C 1
ATOM 670 O O . ARG A 1 88 ? 6.411 5.026 0.672 1.00 91.62 88 ARG A O 1
ATOM 677 N N . ALA A 1 89 ? 7.402 6.536 -0.677 1.00 90.06 89 ALA A N 1
ATOM 678 C CA . ALA A 1 89 ? 6.298 7.490 -0.665 1.00 90.06 89 ALA A CA 1
ATOM 679 C C . ALA A 1 89 ? 5.011 6.853 -1.212 1.00 90.06 89 ALA A C 1
ATOM 681 O O . ALA A 1 89 ? 3.943 6.999 -0.620 1.00 90.06 89 ALA A O 1
ATOM 682 N N . ARG A 1 90 ? 5.107 6.059 -2.289 1.00 90.19 90 ARG A N 1
ATOM 683 C CA . ARG A 1 90 ? 3.958 5.331 -2.840 1.00 90.19 90 ARG A CA 1
ATOM 684 C C . ARG A 1 90 ? 3.381 4.319 -1.857 1.00 90.19 90 ARG A C 1
ATOM 686 O O . ARG A 1 90 ? 2.163 4.294 -1.692 1.00 90.19 90 ARG A O 1
ATOM 693 N N . MET A 1 91 ? 4.229 3.509 -1.220 1.00 91.50 91 MET A N 1
ATOM 694 C CA . MET A 1 91 ? 3.810 2.526 -0.217 1.00 91.50 91 MET A CA 1
ATOM 695 C C . MET A 1 91 ? 3.111 3.205 0.965 1.00 91.50 91 MET A C 1
ATOM 697 O O . MET A 1 91 ? 2.022 2.794 1.359 1.00 91.50 91 MET A O 1
ATOM 701 N N . GLN A 1 92 ? 3.701 4.285 1.485 1.00 90.25 92 GLN A N 1
ATOM 702 C CA . GLN A 1 92 ? 3.103 5.084 2.553 1.00 90.25 92 GLN A CA 1
ATOM 703 C C . GLN A 1 92 ? 1.741 5.638 2.129 1.00 90.25 92 GLN A C 1
ATOM 705 O O . GLN A 1 92 ? 0.776 5.456 2.860 1.00 90.25 92 GLN A O 1
ATOM 710 N N . ALA A 1 93 ? 1.620 6.197 0.923 1.00 90.19 93 ALA A N 1
ATOM 711 C CA . ALA A 1 93 ? 0.365 6.758 0.427 1.00 90.19 93 ALA A CA 1
ATOM 712 C C . ALA A 1 93 ? -0.768 5.721 0.294 1.00 90.19 93 ALA A C 1
ATOM 714 O O . ALA A 1 93 ? -1.922 6.057 0.561 1.00 90.19 93 ALA A O 1
ATOM 715 N N . ILE A 1 94 ? -0.469 4.472 -0.102 1.00 91.19 94 ILE A N 1
ATOM 716 C CA . ILE A 1 94 ? -1.464 3.377 -0.166 1.00 91.19 94 ILE A CA 1
ATOM 717 C C . ILE A 1 94 ? -2.084 3.163 1.216 1.00 91.19 94 ILE A C 1
ATOM 719 O O . ILE A 1 94 ? -3.304 3.242 1.374 1.00 91.19 94 ILE A O 1
ATOM 723 N N . PHE A 1 95 ? -1.233 2.935 2.217 1.00 89.69 95 PHE A N 1
ATOM 724 C CA . PHE A 1 95 ? -1.661 2.646 3.583 1.00 89.69 95 PHE A CA 1
ATOM 725 C C . PHE A 1 95 ? -2.282 3.863 4.255 1.00 89.69 95 PHE A C 1
ATOM 727 O O . PHE A 1 95 ? -3.359 3.760 4.833 1.00 89.69 95 PHE A O 1
ATOM 734 N N . GLU A 1 96 ? -1.646 5.025 4.143 1.00 87.50 96 GLU A N 1
ATOM 735 C CA . GLU A 1 96 ? -2.120 6.261 4.751 1.00 87.50 96 GLU A CA 1
ATOM 736 C C . GLU A 1 96 ? -3.503 6.639 4.235 1.00 87.50 96 GLU A C 1
ATOM 738 O O . GLU A 1 96 ? -4.349 7.026 5.029 1.00 87.50 96 GLU A O 1
ATOM 743 N N . THR A 1 97 ? -3.765 6.499 2.937 1.00 89.38 97 THR A N 1
ATOM 744 C CA . THR A 1 97 ? -5.052 6.909 2.366 1.00 89.38 97 THR A CA 1
ATOM 745 C C . THR A 1 97 ? -6.159 5.931 2.745 1.00 89.38 97 THR A C 1
ATOM 747 O O . THR A 1 97 ? -7.208 6.330 3.249 1.00 89.38 97 THR A O 1
ATOM 750 N N . GLN A 1 98 ? -5.929 4.637 2.528 1.00 93.38 98 GLN A N 1
ATOM 751 C CA . GLN A 1 98 ? -6.985 3.631 2.637 1.00 93.38 98 GLN A CA 1
ATOM 752 C C . GLN A 1 98 ? -7.241 3.224 4.087 1.00 93.38 98 GLN A C 1
ATOM 754 O O . GLN A 1 98 ? -8.390 3.155 4.522 1.00 93.38 98 GLN A O 1
ATOM 759 N N . LEU A 1 99 ? -6.181 3.019 4.872 1.00 91.31 99 LEU A N 1
ATOM 760 C CA . LEU A 1 99 ? -6.321 2.606 6.264 1.00 91.31 99 LEU A CA 1
ATOM 761 C C . LEU A 1 99 ? -6.818 3.751 7.145 1.00 91.31 99 LEU A C 1
ATOM 7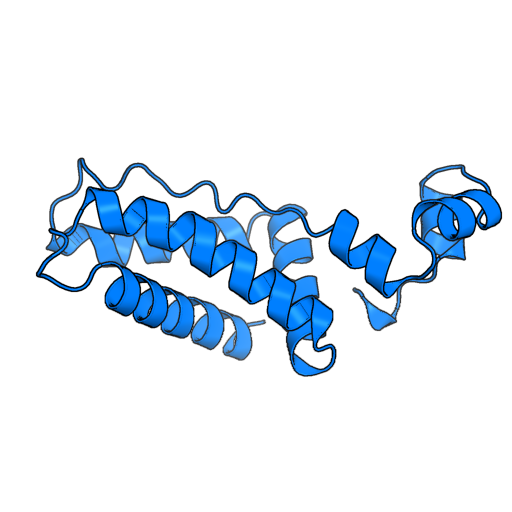63 O O . LEU A 1 99 ? -7.638 3.522 8.029 1.00 91.31 99 LEU A O 1
ATOM 767 N N . ARG A 1 100 ? -6.384 4.993 6.891 1.00 90.69 100 ARG A N 1
ATOM 768 C CA . ARG A 1 100 ? -6.921 6.158 7.610 1.00 90.69 100 ARG A CA 1
ATOM 769 C C . ARG A 1 100 ? -8.406 6.334 7.337 1.00 90.69 100 ARG A C 1
ATOM 771 O O . ARG A 1 100 ? -9.153 6.559 8.284 1.00 90.69 100 ARG A O 1
ATOM 778 N N . ALA A 1 101 ? -8.832 6.208 6.078 1.00 90.88 101 ALA A N 1
ATOM 779 C CA . ALA A 1 101 ? -10.245 6.275 5.728 1.00 90.88 101 ALA A CA 1
ATOM 780 C C . ALA A 1 101 ? -11.050 5.215 6.492 1.00 90.88 101 ALA A C 1
ATOM 782 O O . ALA A 1 101 ? -12.021 5.567 7.154 1.00 90.88 101 ALA A O 1
ATOM 783 N N . ALA A 1 102 ? -10.594 3.958 6.499 1.00 91.50 102 ALA A N 1
ATOM 784 C CA . ALA A 1 102 ? -11.255 2.882 7.234 1.00 91.50 102 ALA A CA 1
ATOM 785 C C . ALA A 1 102 ? -11.297 3.141 8.752 1.00 91.50 102 ALA A C 1
ATOM 787 O O . ALA A 1 102 ? -12.360 3.068 9.361 1.00 91.50 102 ALA A O 1
ATOM 788 N N . VAL A 1 103 ? -10.177 3.514 9.379 1.00 91.56 103 VAL A N 1
ATOM 789 C CA . VAL A 1 103 ? -10.111 3.731 10.837 1.00 91.56 103 VAL A CA 1
ATOM 790 C C . VAL A 1 103 ? -10.957 4.926 11.287 1.00 91.56 103 VAL A C 1
ATOM 792 O O . VAL A 1 103 ? -11.574 4.863 12.349 1.00 91.56 103 VAL A O 1
ATOM 795 N N . ARG A 1 104 ? -11.055 5.990 10.480 1.00 91.75 104 ARG A N 1
ATOM 796 C CA . ARG A 1 104 ? -11.925 7.145 10.766 1.00 91.75 104 ARG A CA 1
ATOM 797 C C . ARG A 1 104 ? -13.412 6.791 10.819 1.00 91.75 104 ARG A C 1
ATOM 799 O O . ARG A 1 104 ? -14.165 7.519 11.451 1.00 91.75 104 ARG A O 1
ATOM 806 N N . THR A 1 105 ? -13.838 5.693 10.189 1.00 90.38 105 THR A N 1
ATOM 807 C CA . THR A 1 105 ? -15.228 5.215 10.312 1.00 90.38 105 THR A CA 1
ATOM 808 C C . THR A 1 105 ? -15.513 4.534 11.652 1.00 90.38 105 THR A C 1
ATOM 810 O O . THR A 1 105 ? -16.670 4.409 12.035 1.00 90.38 105 THR A O 1
ATOM 813 N N . LEU A 1 106 ? -14.470 4.113 12.376 1.00 88.88 106 LEU A N 1
ATOM 814 C CA . LEU A 1 106 ? -14.579 3.302 13.593 1.00 88.88 106 LEU A CA 1
ATOM 815 C C . LEU A 1 106 ? -14.274 4.079 14.869 1.00 88.88 106 LEU A C 1
ATOM 817 O O . LEU A 1 106 ? -14.712 3.692 15.949 1.00 88.88 106 LEU A O 1
ATOM 821 N N . VAL A 1 107 ? -13.440 5.111 14.759 1.00 87.88 107 VAL A N 1
ATOM 822 C CA . VAL A 1 107 ? -12.868 5.816 15.904 1.00 87.88 107 VAL A CA 1
ATOM 823 C C . VAL A 1 107 ? -13.279 7.289 15.848 1.00 87.88 107 VAL A C 1
ATOM 825 O O . VAL A 1 107 ? -13.013 7.940 14.832 1.00 87.88 107 VAL A O 1
ATOM 828 N N . PRO A 1 108 ? -13.880 7.830 16.927 1.00 88.56 108 PRO A N 1
ATOM 829 C CA . PRO A 1 108 ? -14.181 9.253 17.052 1.00 88.56 108 PRO A CA 1
ATOM 830 C C . PRO A 1 108 ? -12.958 10.139 16.792 1.00 88.56 108 PRO A C 1
ATOM 832 O O . PRO A 1 108 ? -11.824 9.761 17.086 1.00 88.56 108 PRO A O 1
ATOM 835 N N . SER A 1 109 ? -13.165 11.340 16.247 1.00 89.12 109 SER A N 1
ATOM 836 C CA . SER A 1 109 ? -12.061 12.231 15.857 1.00 89.12 109 SER A CA 1
ATOM 837 C C . SER A 1 109 ? -11.154 12.645 17.022 1.00 89.12 109 SER A C 1
ATOM 839 O O . SER A 1 109 ? -9.962 12.866 16.817 1.00 89.12 109 SER A O 1
ATOM 841 N N . ASP A 1 110 ? -11.700 12.730 18.234 1.00 92.12 110 ASP A N 1
ATOM 842 C CA . ASP A 1 110 ? -11.000 13.055 19.480 1.00 92.12 110 ASP A CA 1
ATOM 843 C C . ASP A 1 110 ? -10.190 11.877 20.057 1.00 92.12 110 ASP A C 1
ATOM 845 O O . ASP A 1 110 ? -9.296 12.087 20.873 1.00 92.12 110 ASP A O 1
ATOM 849 N N . GLU A 1 111 ? -10.408 10.651 19.569 1.00 91.38 111 GLU A N 1
ATOM 850 C CA . GLU A 1 111 ? -9.661 9.446 19.960 1.00 91.38 111 GLU A CA 1
ATOM 851 C C . GLU A 1 111 ? -8.440 9.140 19.061 1.00 91.38 111 GLU A C 1
ATOM 853 O O . GLU A 1 111 ? -7.822 8.068 19.162 1.00 91.38 111 GLU A O 1
ATOM 858 N N . GLY A 1 112 ? -8.076 10.070 18.173 1.00 93.25 112 GLY A N 1
ATOM 859 C CA . GLY A 1 112 ? -6.866 9.997 17.347 1.00 93.25 112 GLY A CA 1
ATOM 860 C C . GLY A 1 112 ? -6.872 8.885 16.282 1.00 93.25 112 GLY A C 1
ATOM 861 O O . GLY A 1 112 ? -5.941 8.072 16.256 1.00 93.25 112 GLY A O 1
ATOM 862 N N . PRO A 1 113 ? -7.864 8.837 15.367 1.00 92.44 113 PRO A N 1
ATOM 863 C CA . PRO A 1 113 ? -7.963 7.803 14.330 1.00 92.44 113 PRO A CA 1
ATOM 864 C C . PRO A 1 113 ? -6.724 7.744 13.422 1.00 92.44 113 PRO A C 1
ATOM 866 O O . PRO A 1 113 ? -6.258 6.662 13.072 1.00 92.44 113 PRO A O 1
ATOM 869 N N . ASP A 1 114 ? -6.142 8.897 13.085 1.00 91.94 114 ASP A N 1
ATOM 870 C CA . ASP A 1 114 ? -4.994 8.992 12.176 1.00 91.94 114 ASP A CA 1
ATOM 871 C C . ASP A 1 114 ? -3.717 8.383 12.781 1.00 91.94 114 ASP A C 1
ATOM 873 O O . ASP A 1 114 ? -2.969 7.675 12.099 1.00 91.94 114 ASP A O 1
ATOM 877 N N . LEU A 1 115 ? -3.488 8.600 14.082 1.00 93.06 115 LEU A N 1
ATOM 878 C CA . LEU A 1 115 ? -2.376 7.981 14.802 1.00 93.06 115 LEU A CA 1
ATOM 879 C C . LEU A 1 115 ? -2.557 6.461 14.866 1.00 93.06 115 LEU A C 1
ATOM 881 O O . LEU A 1 115 ? -1.619 5.715 14.589 1.00 93.06 115 LEU A O 1
ATOM 885 N N . ARG A 1 116 ? -3.773 5.991 15.168 1.00 93.06 116 ARG A N 1
ATOM 886 C CA . ARG A 1 116 ? -4.088 4.556 15.206 1.00 93.06 116 ARG A CA 1
ATOM 887 C C . ARG A 1 116 ? -3.877 3.897 13.845 1.00 93.06 116 ARG A C 1
ATOM 889 O O . ARG A 1 116 ? -3.220 2.864 13.782 1.00 93.06 116 ARG A O 1
ATOM 896 N N . ALA A 1 117 ? -4.351 4.513 12.761 1.00 93.00 117 ALA A N 1
ATOM 897 C CA . ALA A 1 117 ? -4.102 4.035 11.402 1.00 93.00 117 ALA A CA 1
ATOM 898 C C . ALA A 1 117 ? -2.598 3.932 11.101 1.00 93.00 117 ALA A C 1
ATOM 900 O O . ALA A 1 117 ? -2.141 2.929 10.559 1.00 93.00 117 ALA A O 1
ATOM 901 N N . THR A 1 118 ? -1.811 4.924 11.521 1.00 93.12 118 THR A N 1
ATOM 902 C CA . THR A 1 118 ? -0.351 4.925 11.334 1.00 93.12 118 THR A CA 1
ATOM 903 C C . THR A 1 118 ? 0.331 3.787 12.101 1.00 93.12 118 THR A C 1
ATOM 905 O O . THR A 1 118 ? 1.210 3.111 11.562 1.00 93.12 118 THR A O 1
ATOM 908 N N . LEU A 1 119 ? -0.088 3.529 13.344 1.00 94.06 119 LEU A N 1
ATOM 909 C CA . LEU A 1 119 ? 0.431 2.425 14.158 1.00 94.06 119 LEU A CA 1
ATOM 910 C C . LEU A 1 119 ? 0.082 1.060 13.557 1.00 94.06 119 LEU A C 1
ATOM 912 O O . LEU A 1 119 ? 0.948 0.192 13.461 1.00 94.06 119 LEU A O 1
ATOM 916 N N . ILE A 1 120 ? -1.160 0.891 13.101 1.00 92.94 120 ILE A N 1
ATOM 917 C CA . ILE A 1 120 ? -1.620 -0.328 12.432 1.00 92.94 120 ILE A CA 1
ATOM 918 C C . ILE A 1 120 ? -0.810 -0.563 11.145 1.00 92.94 120 ILE A C 1
ATOM 920 O O . ILE A 1 120 ? -0.246 -1.643 10.970 1.00 92.94 120 ILE A O 1
ATOM 924 N N . ALA A 1 121 ? -0.661 0.456 10.288 1.00 92.69 121 ALA A N 1
ATOM 925 C CA . ALA A 1 121 ? 0.156 0.363 9.075 1.00 92.69 121 ALA A CA 1
ATOM 926 C C . ALA A 1 121 ? 1.610 -0.014 9.388 1.00 92.69 121 ALA A C 1
ATOM 928 O O . ALA A 1 121 ? 2.188 -0.857 8.705 1.00 92.69 121 ALA A O 1
ATOM 929 N N . SER A 1 122 ? 2.193 0.568 10.439 1.00 92.81 122 SER A N 1
ATOM 930 C CA . SER A 1 122 ? 3.570 0.277 10.855 1.00 92.81 122 SER A CA 1
ATOM 931 C C . SER A 1 122 ? 3.746 -1.181 11.286 1.00 92.81 122 SER A C 1
ATOM 933 O O . SER A 1 122 ? 4.727 -1.813 10.900 1.00 92.81 122 SER A O 1
ATOM 935 N N . GLN A 1 123 ? 2.791 -1.742 12.036 1.00 92.94 123 GLN A N 1
ATOM 936 C CA . GLN A 1 123 ? 2.819 -3.157 12.429 1.00 92.94 123 GLN A CA 1
ATOM 937 C C . GLN A 1 123 ? 2.684 -4.085 11.219 1.00 92.94 123 GLN A C 1
ATOM 939 O O . GLN A 1 123 ? 3.464 -5.024 11.065 1.00 92.94 123 GLN A O 1
ATOM 944 N N . MET A 1 124 ? 1.724 -3.797 10.340 1.00 91.06 124 MET A N 1
ATOM 945 C CA . MET A 1 124 ? 1.453 -4.576 9.132 1.00 91.06 124 MET A CA 1
ATOM 946 C C . MET A 1 124 ? 2.660 -4.591 8.184 1.00 91.06 124 MET A C 1
ATOM 948 O O . MET A 1 124 ? 3.141 -5.656 7.794 1.00 91.06 124 MET A O 1
ATOM 952 N N . LEU A 1 125 ? 3.201 -3.413 7.861 1.00 91.38 125 LEU A N 1
ATOM 953 C CA . LEU A 1 125 ? 4.368 -3.274 6.989 1.00 91.38 125 LEU A CA 1
ATOM 954 C C . LEU A 1 125 ? 5.630 -3.862 7.625 1.00 91.38 125 LEU A C 1
ATOM 956 O O . LEU A 1 125 ? 6.398 -4.523 6.930 1.00 91.38 125 LEU A O 1
ATOM 960 N N . GLY A 1 126 ? 5.830 -3.667 8.932 1.00 91.94 126 GLY A N 1
ATOM 961 C CA . GLY A 1 126 ? 6.953 -4.253 9.664 1.00 91.94 126 GLY A CA 1
ATOM 962 C C . GLY A 1 126 ? 6.931 -5.779 9.626 1.00 91.94 126 GLY A C 1
ATOM 963 O O . GLY A 1 126 ? 7.943 -6.402 9.313 1.00 91.94 126 GLY A O 1
ATOM 964 N N . PHE A 1 127 ? 5.765 -6.390 9.855 1.00 91.50 127 PHE A N 1
ATOM 965 C CA . PHE A 1 127 ? 5.608 -7.837 9.722 1.00 91.50 127 PHE A CA 1
ATOM 966 C C . PHE A 1 127 ? 5.896 -8.308 8.293 1.00 91.50 127 PHE A C 1
ATOM 968 O O . PHE A 1 127 ? 6.664 -9.251 8.092 1.00 91.50 127 PHE A O 1
ATOM 975 N N . ALA A 1 128 ? 5.300 -7.651 7.292 1.00 89.75 128 ALA A N 1
ATOM 976 C CA . ALA A 1 128 ? 5.506 -8.015 5.895 1.00 89.75 128 ALA A CA 1
ATOM 977 C C . ALA A 1 128 ? 6.981 -7.919 5.490 1.00 89.75 128 ALA A C 1
ATOM 979 O O . ALA A 1 128 ? 7.456 -8.784 4.764 1.00 89.75 128 ALA A O 1
ATOM 980 N N . PHE A 1 129 ? 7.704 -6.918 5.996 1.00 90.00 129 PHE A N 1
ATOM 981 C CA . PHE A 1 129 ? 9.127 -6.727 5.727 1.00 90.00 129 PHE A CA 1
ATOM 982 C C . PHE A 1 129 ? 10.003 -7.832 6.329 1.00 90.00 129 PHE A C 1
ATOM 984 O O . PHE A 1 129 ? 11.018 -8.200 5.749 1.00 90.00 129 PHE A O 1
ATOM 991 N N . VAL A 1 130 ? 9.622 -8.376 7.488 1.00 91.75 130 VAL A N 1
ATOM 992 C CA . VAL A 1 130 ? 10.342 -9.500 8.107 1.00 91.75 130 VAL A CA 1
ATOM 993 C C . VAL A 1 130 ? 10.033 -10.822 7.396 1.00 91.75 130 VAL A C 1
ATOM 995 O O . VAL A 1 130 ? 10.899 -11.690 7.310 1.00 91.75 130 VAL A O 1
ATOM 998 N N . ARG A 1 131 ? 8.805 -10.999 6.893 1.00 88.62 131 ARG A N 1
ATOM 999 C CA . ARG A 1 131 ? 8.362 -12.254 6.265 1.00 88.62 131 ARG A CA 1
ATOM 1000 C C . ARG A 1 131 ? 8.758 -12.394 4.788 1.00 88.62 131 ARG A C 1
ATOM 1002 O O . ARG A 1 131 ? 8.969 -13.529 4.359 1.00 88.62 131 ARG A O 1
ATOM 1009 N N . TYR A 1 132 ? 8.803 -11.302 4.016 1.00 83.94 132 TYR A N 1
ATOM 1010 C CA . TYR A 1 132 ? 8.903 -11.311 2.544 1.00 83.94 132 TYR A CA 1
ATOM 1011 C C . TYR A 1 132 ? 10.060 -10.475 1.998 1.00 83.94 132 TYR A C 1
ATOM 1013 O O . TYR A 1 132 ? 10.640 -10.909 0.973 1.00 83.94 132 TYR A O 1
#

Foldseek 3Di:
DLPPDDLVNVCVVVVHDSVVVCVPQVDSLSVLLVVLDADLVQDQQQPDDPVCSLVSRLVSLVCQLPVPPRVVSLLVLLVCLVPPVSSVVSNCCNQQVNLLVRQPVPDPVVRPSSVVSVVSSCVSSVVSVVVD

Secondary structure (DSSP, 8-state):
-TTT--HHHHHHHTT--HHHHHHHHSSHHHHHHHH----------TTS-TTTHHHHHHHHHHHHHHSHHHHHHHHHHHHHHHH-HHHHHHHHHHHHHHHHHHHHTTS-GGG-HHHHHHHHHHHHHHHHHHH-

pLDDT: mean 89.02, std 4.21, range [70.0, 95.12]

Solvent-accessible surface area (backbone atoms only — not comparable to full-atom values): 7599 Å² total; per-residue (Å²): 97,66,87,84,56,47,64,60,58,52,16,57,74,70,74,46,60,45,68,55,53,42,69,76,36,68,44,67,66,51,40,48,58,69,67,62,73,71,81,82,74,76,72,86,64,82,84,53,56,82,84,48,47,62,62,52,51,52,53,50,50,50,52,50,54,67,38,63,74,63,9,52,51,53,51,34,42,57,60,40,28,77,80,33,70,67,39,31,51,52,54,49,50,48,46,56,54,54,43,27,56,57,34,50,74,72,35,58,80,90,73,43,23,63,60,51,28,51,52,52,47,50,52,53,53,52,51,49,64,75,75,108

Nearest PDB structures (foldseek):
  7pt0-assembly1_A  TM=5.292E-01  e=1.779E-01  Streptomyces coelicolor
  4cgr-assembly1_A  TM=4.916E-01  e=4.340E-01  Streptomyces coelicolor
  3b6a-assembly4_H  TM=4.544E-01  e=4.340E-01  Streptomyces coelicolor
  2opt-assembly1_B  TM=3.244E-01  e=1.459E-01  Streptomyces coelicolor
  2opt-assembly1_A  TM=3.131E-01  e=1.611E-01  Streptomyces coelicolor

Sequence (132 aa):
GYDGTTLRAVAAHARANVALVIRYYRSKEALFLAASEFDLRLPDLGTAARDELGPRLAAHFFAVWEDGPAGRQLVSLLRAAATHPDARARMQAIFETQLRAAVRTLVPSDEGPDLRATLIASQMLGFAFVRY

InterPro domains:
  IPR001647 DNA-binding HTH domain, TetR-type [PF00440] (1-35)
  IPR009057 Homedomain-like superfamily [SSF46689] (1-38)
  IPR036271 Tetracyclin repressor-like, C-terminal domain superfamily [SSF48498] (51-132)
  IPR041678 Tetracyclin repressor-like, C-terminal domain 16 [PF17920] (51-132)